Protein AF-A0A7J6NJ43-F1 (afdb_monomer_lite)

Structure (mmCIF, N/CA/C/O backbone):
data_AF-A0A7J6NJ43-F1
#
_entry.id   AF-A0A7J6NJ43-F1
#
loop_
_atom_site.group_PDB
_atom_site.id
_atom_site.type_symbol
_atom_site.label_atom_id
_atom_site.label_alt_id
_atom_site.label_comp_id
_atom_site.label_asym_id
_atom_site.label_entity_id
_atom_site.label_seq_id
_atom_site.pdbx_PDB_ins_code
_atom_site.Cartn_x
_atom_site.Cartn_y
_atom_site.Cartn_z
_atom_site.occupancy
_atom_site.B_iso_or_equiv
_atom_site.auth_seq_id
_atom_site.auth_comp_id
_atom_site.auth_asym_id
_atom_site.auth_atom_id
_atom_site.pdbx_PDB_model_num
ATOM 1 N N . PRO A 1 1 ? 15.776 -37.721 -9.842 1.00 34.72 1 PRO A N 1
ATOM 2 C CA . PRO A 1 1 ? 16.005 -37.360 -8.422 1.00 34.72 1 PRO A CA 1
ATOM 3 C C . PRO A 1 1 ? 15.577 -35.909 -8.178 1.00 34.72 1 PRO A C 1
ATOM 5 O O . PRO A 1 1 ? 16.247 -34.986 -8.629 1.00 34.72 1 PRO A O 1
ATOM 8 N N . ASN A 1 2 ? 14.409 -35.735 -7.555 1.00 32.16 2 ASN A N 1
ATOM 9 C CA . ASN A 1 2 ? 13.878 -34.438 -7.143 1.00 32.16 2 ASN A CA 1
ATOM 10 C C . ASN A 1 2 ? 14.790 -33.848 -6.065 1.00 32.16 2 ASN A C 1
ATOM 12 O O . ASN A 1 2 ? 14.810 -34.347 -4.941 1.00 32.16 2 ASN A O 1
ATOM 16 N N . ALA A 1 3 ? 15.540 -32.800 -6.400 1.00 35.69 3 ALA A N 1
ATOM 17 C CA . ALA A 1 3 ? 16.129 -31.948 -5.381 1.00 35.69 3 ALA A CA 1
ATOM 18 C C . ALA A 1 3 ? 14.993 -31.093 -4.818 1.00 35.69 3 ALA A C 1
ATOM 20 O O . ALA A 1 3 ? 14.416 -30.266 -5.524 1.00 35.69 3 ALA A O 1
ATOM 21 N N . ALA A 1 4 ? 14.625 -31.383 -3.572 1.00 32.50 4 ALA A N 1
ATOM 22 C CA . ALA A 1 4 ? 13.682 -30.603 -2.799 1.00 32.50 4 ALA A CA 1
ATOM 23 C C . ALA A 1 4 ? 14.049 -29.119 -2.906 1.00 32.50 4 ALA A C 1
ATOM 25 O O . ALA A 1 4 ? 15.174 -28.725 -2.593 1.00 32.50 4 ALA A O 1
ATOM 26 N N . SER A 1 5 ? 13.091 -28.315 -3.366 1.00 33.28 5 SER A N 1
ATOM 27 C CA . SER A 1 5 ? 13.138 -26.870 -3.197 1.00 33.28 5 SER A CA 1
ATOM 28 C C . SER A 1 5 ? 13.374 -26.627 -1.707 1.00 33.28 5 SER A C 1
ATOM 30 O O . SER A 1 5 ? 12.581 -27.139 -0.907 1.00 33.28 5 SER A O 1
ATOM 32 N N . PRO A 1 6 ? 14.457 -25.945 -1.295 1.00 36.75 6 PRO A N 1
ATOM 33 C CA . PRO A 1 6 ? 14.620 -25.638 0.109 1.00 36.75 6 PRO A CA 1
ATOM 34 C C . PRO A 1 6 ? 13.379 -24.845 0.503 1.00 36.75 6 PRO A C 1
ATOM 36 O O . PRO A 1 6 ? 13.023 -23.872 -0.167 1.00 36.75 6 PRO A O 1
ATOM 39 N N . ALA A 1 7 ? 12.687 -25.315 1.541 1.00 38.06 7 ALA A N 1
ATOM 40 C CA . ALA A 1 7 ? 11.758 -24.502 2.298 1.00 38.06 7 ALA A CA 1
ATOM 41 C C . ALA A 1 7 ? 12.586 -23.330 2.831 1.00 38.06 7 ALA A C 1
ATOM 43 O O . ALA A 1 7 ? 13.209 -23.410 3.887 1.00 38.06 7 ALA A O 1
ATOM 44 N N . GLY A 1 8 ? 12.724 -22.304 1.993 1.00 31.27 8 GLY A N 1
ATOM 45 C CA . GLY A 1 8 ? 13.427 -21.087 2.314 1.00 31.27 8 GLY A CA 1
ATOM 46 C C . GLY A 1 8 ? 12.653 -20.465 3.448 1.00 31.27 8 GLY A C 1
ATOM 47 O O . GLY A 1 8 ? 11.520 -20.031 3.253 1.00 31.27 8 GLY A O 1
ATOM 48 N N . VAL A 1 9 ? 13.256 -20.515 4.632 1.00 35.12 9 VAL A N 1
ATOM 49 C CA . VAL A 1 9 ? 12.972 -19.654 5.774 1.00 35.12 9 VAL A CA 1
ATOM 50 C C . VAL A 1 9 ? 12.406 -18.339 5.243 1.00 35.12 9 VAL A C 1
ATOM 52 O O . VAL A 1 9 ? 13.081 -17.669 4.460 1.00 35.12 9 VAL A O 1
ATOM 55 N N . LEU A 1 10 ? 11.154 -18.022 5.590 1.00 37.31 10 LEU A N 1
ATOM 56 C CA . LEU A 1 10 ? 10.554 -16.716 5.320 1.00 37.31 10 LEU A CA 1
ATOM 57 C C . LEU A 1 10 ? 11.486 -15.688 5.960 1.00 37.31 10 LEU A C 1
ATOM 59 O O . LEU A 1 10 ? 11.515 -15.551 7.179 1.00 37.31 10 LEU A O 1
ATOM 63 N N . GLY A 1 11 ? 12.360 -15.113 5.137 1.00 32.16 11 GLY A N 1
ATOM 64 C CA . GLY A 1 11 ? 13.585 -14.484 5.596 1.00 32.16 11 GLY A CA 1
ATOM 65 C C . GLY A 1 11 ? 13.299 -13.341 6.554 1.00 32.16 11 GLY A C 1
ATOM 66 O O . GLY A 1 11 ? 12.626 -12.369 6.203 1.00 32.16 11 GLY A O 1
ATOM 67 N N . GLU A 1 12 ? 13.893 -13.434 7.737 1.00 38.12 12 GLU A N 1
ATOM 68 C CA . GLU A 1 12 ? 14.376 -12.278 8.478 1.00 38.12 12 GLU A CA 1
ATOM 69 C C . GLU A 1 12 ? 15.238 -11.441 7.507 1.00 38.12 12 GLU A C 1
ATOM 71 O O . GLU A 1 12 ? 16.411 -11.739 7.301 1.00 38.12 12 GLU A O 1
ATOM 76 N N . GLY A 1 13 ? 14.655 -10.462 6.798 1.00 37.56 13 GLY A N 1
ATOM 77 C CA . GLY A 1 13 ? 15.450 -9.541 5.970 1.00 37.56 13 GLY A CA 1
ATOM 78 C C . GLY A 1 13 ? 14.890 -9.005 4.647 1.00 37.56 13 GLY A C 1
ATOM 79 O O . GLY A 1 13 ? 15.680 -8.455 3.884 1.00 37.56 13 GLY A O 1
ATOM 80 N N . LEU A 1 14 ? 13.588 -9.089 4.345 1.00 39.25 14 LEU A N 1
ATOM 81 C CA . LEU A 1 14 ? 12.992 -8.360 3.199 1.00 39.25 14 LEU A CA 1
ATOM 82 C C . LEU A 1 14 ? 12.081 -7.194 3.625 1.00 39.25 14 LEU A C 1
ATOM 84 O O . LEU A 1 14 ? 11.106 -6.863 2.958 1.00 39.25 14 LEU A O 1
ATOM 88 N N . TRP A 1 15 ? 12.432 -6.552 4.736 1.00 40.94 15 TRP A N 1
ATOM 89 C CA . TRP A 1 15 ? 11.628 -5.541 5.415 1.00 40.94 15 TRP A CA 1
ATOM 90 C C . TRP A 1 15 ? 12.469 -4.266 5.541 1.00 40.94 15 TRP A C 1
ATOM 92 O O . TRP A 1 15 ? 13.437 -4.226 6.296 1.00 40.94 15 TRP A O 1
ATOM 102 N N . ARG A 1 16 ? 12.178 -3.249 4.725 1.00 48.97 16 ARG A N 1
ATOM 103 C CA . ARG A 1 16 ? 12.830 -1.929 4.767 1.00 48.97 16 ARG A CA 1
ATOM 104 C C . ARG A 1 16 ? 11.770 -0.850 4.684 1.00 48.97 16 ARG A C 1
ATOM 106 O O . ARG A 1 16 ? 10.752 -1.086 4.044 1.00 48.97 16 ARG A O 1
ATOM 113 N N . SER A 1 17 ? 12.043 0.296 5.316 1.00 46.19 17 SER A N 1
ATOM 114 C CA . SER A 1 17 ? 11.185 1.487 5.373 1.00 46.19 17 SER A CA 1
ATOM 115 C C . SER A 1 17 ? 10.317 1.638 4.126 1.00 46.19 17 SER A C 1
ATOM 117 O O . SER A 1 17 ? 10.835 1.655 3.013 1.00 46.19 17 SER A O 1
ATOM 119 N N . ALA A 1 18 ? 9.011 1.832 4.312 1.00 55.06 18 ALA A N 1
ATOM 120 C CA . ALA A 1 18 ? 8.071 2.059 3.217 1.00 55.06 18 ALA A CA 1
ATOM 121 C C . ALA A 1 18 ? 8.325 3.374 2.434 1.00 55.06 18 ALA A C 1
ATOM 123 O O . ALA A 1 18 ? 7.565 3.725 1.526 1.00 55.06 18 ALA A O 1
ATOM 124 N N . GLU A 1 19 ? 9.383 4.113 2.788 1.00 63.12 19 GLU A N 1
ATOM 125 C CA . GLU A 1 19 ? 9.916 5.256 2.048 1.00 63.12 19 GLU A CA 1
ATOM 126 C C . GLU A 1 19 ? 11.013 4.878 1.035 1.00 63.12 19 GLU A C 1
ATOM 128 O O . GLU A 1 19 ? 11.211 5.606 0.059 1.00 63.12 19 GLU A O 1
ATOM 133 N N . GLU A 1 20 ? 11.686 3.737 1.214 1.00 72.12 20 GLU A N 1
ATOM 134 C CA . GLU A 1 20 ? 12.717 3.214 0.313 1.00 72.12 20 GLU A CA 1
ATOM 135 C C . GLU A 1 20 ? 12.193 2.029 -0.516 1.00 72.12 20 GLU A C 1
ATOM 137 O O . GLU A 1 20 ? 11.329 1.275 -0.064 1.00 72.12 20 GLU A O 1
ATOM 142 N N . PRO A 1 21 ? 12.694 1.829 -1.748 1.00 76.69 21 PRO A N 1
ATOM 143 C CA . PRO A 1 21 ? 12.319 0.662 -2.533 1.00 76.69 21 PRO A CA 1
ATOM 144 C C . PRO A 1 21 ? 12.857 -0.621 -1.888 1.00 76.69 21 PRO A C 1
ATOM 146 O O . PRO A 1 21 ? 14.043 -0.721 -1.569 1.00 76.69 21 PRO A O 1
ATOM 149 N N . VAL A 1 22 ? 11.997 -1.631 -1.760 1.00 79.12 22 VAL A N 1
ATOM 150 C CA . VAL A 1 22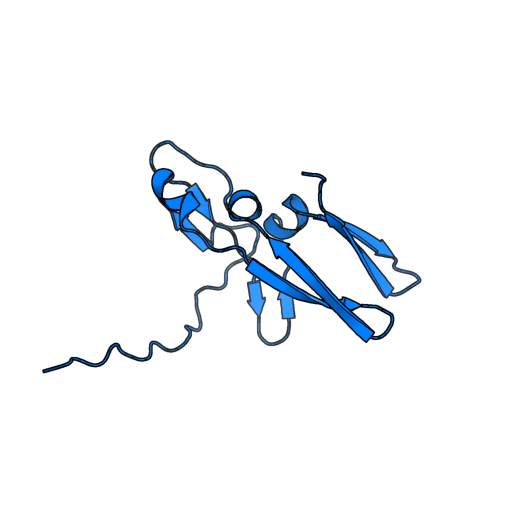 ? 12.367 -2.947 -1.211 1.00 79.12 22 VAL A CA 1
ATOM 151 C C . VAL A 1 22 ? 13.020 -3.819 -2.284 1.00 79.12 22 VAL A C 1
ATOM 153 O O . VAL A 1 22 ? 13.964 -4.555 -2.002 1.00 79.12 22 VAL A O 1
ATOM 156 N N . TRP A 1 23 ? 12.578 -3.696 -3.539 1.00 83.62 23 TRP A N 1
ATOM 157 C CA . TRP A 1 23 ? 13.248 -4.294 -4.693 1.00 83.62 23 TRP A CA 1
ATOM 158 C C . TRP A 1 23 ? 12.994 -3.495 -5.974 1.00 83.62 23 TRP A C 1
ATOM 160 O O . TRP A 1 23 ? 12.198 -2.552 -6.010 1.00 83.62 23 TRP A O 1
ATOM 170 N N . LYS A 1 24 ? 13.645 -3.919 -7.061 1.00 88.44 24 LYS A N 1
ATOM 171 C CA . LYS A 1 24 ? 13.433 -3.383 -8.407 1.00 88.44 24 LYS A CA 1
ATOM 172 C C . LYS A 1 24 ? 12.887 -4.453 -9.345 1.00 88.44 24 LYS A C 1
ATOM 174 O O . LYS A 1 24 ? 13.259 -5.620 -9.244 1.00 88.44 24 LYS A O 1
ATOM 179 N N . ILE A 1 25 ? 12.033 -4.050 -10.281 1.00 91.62 25 ILE A N 1
ATOM 180 C CA . ILE A 1 25 ? 11.425 -4.934 -11.284 1.00 91.62 25 ILE A CA 1
ATOM 181 C C . ILE A 1 25 ? 11.528 -4.326 -12.683 1.00 91.62 25 ILE A C 1
ATOM 183 O O . ILE A 1 25 ? 11.526 -3.111 -12.838 1.00 91.62 25 ILE A O 1
ATOM 187 N N . ARG A 1 26 ? 11.603 -5.149 -13.734 1.00 93.12 26 ARG A N 1
ATOM 188 C CA . ARG A 1 26 ? 11.552 -4.646 -15.117 1.00 93.12 26 ARG A CA 1
ATOM 189 C C . ARG A 1 26 ? 10.145 -4.127 -15.453 1.00 93.12 26 ARG A C 1
ATOM 191 O O . ARG A 1 26 ? 9.182 -4.806 -15.093 1.00 93.12 26 ARG A O 1
ATOM 198 N N . PRO A 1 27 ? 9.996 -3.035 -16.229 1.00 91.50 27 PRO A N 1
ATOM 199 C CA . PRO A 1 27 ? 8.681 -2.478 -16.564 1.00 91.50 27 PRO A CA 1
ATOM 200 C C . PRO A 1 27 ? 7.707 -3.500 -17.174 1.00 91.50 27 PRO A C 1
ATOM 202 O O . PRO A 1 27 ? 6.558 -3.600 -16.756 1.00 91.50 27 PRO A O 1
ATOM 205 N N . GLY A 1 28 ? 8.181 -4.353 -18.092 1.00 89.44 28 GLY A N 1
ATOM 206 C CA . GLY A 1 28 ? 7.350 -5.388 -18.726 1.00 89.44 28 GLY A CA 1
ATOM 207 C C . GLY A 1 28 ? 6.869 -6.505 -17.789 1.00 89.44 28 GLY A C 1
ATOM 208 O O . GLY A 1 28 ? 6.014 -7.300 -18.184 1.00 89.44 28 GLY A O 1
ATOM 209 N N . HIS A 1 29 ? 7.411 -6.585 -16.570 1.00 91.19 29 HIS A N 1
ATOM 210 C CA . HIS A 1 29 ? 7.050 -7.595 -15.577 1.00 91.19 29 HIS A CA 1
ATOM 211 C C . HIS A 1 29 ? 6.084 -7.081 -14.500 1.00 91.19 29 HIS A C 1
ATOM 213 O O . HIS A 1 29 ? 5.577 -7.892 -13.732 1.00 91.19 29 HIS A O 1
ATOM 219 N N . VAL A 1 30 ? 5.776 -5.777 -14.460 1.00 87.06 30 VAL A N 1
ATOM 220 C CA . VAL A 1 30 ? 4.843 -5.192 -13.475 1.00 87.06 30 VAL A CA 1
ATOM 221 C C . VAL A 1 30 ? 3.471 -5.871 -13.520 1.00 87.06 30 VAL A C 1
ATOM 223 O O . VAL A 1 30 ? 2.894 -6.158 -12.481 1.00 87.06 30 VAL A O 1
ATOM 226 N N . LYS A 1 31 ? 2.993 -6.248 -14.712 1.00 86.94 31 LYS A N 1
ATOM 227 C CA . LYS A 1 31 ? 1.717 -6.961 -14.909 1.00 86.94 31 LYS A CA 1
ATOM 228 C C . LYS A 1 31 ? 1.621 -8.344 -14.247 1.00 86.94 31 LYS A C 1
ATOM 230 O O . LYS A 1 31 ? 0.543 -8.924 -14.226 1.00 86.94 31 LYS A O 1
ATOM 235 N N . PHE A 1 32 ? 2.742 -8.910 -13.799 1.00 88.88 32 PHE A N 1
ATOM 236 C CA . PHE A 1 32 ? 2.779 -10.203 -13.109 1.00 88.88 32 PHE A CA 1
ATOM 237 C C . PHE A 1 32 ? 2.813 -10.057 -11.587 1.00 88.88 32 PHE A C 1
ATOM 239 O O . PHE A 1 32 ? 2.830 -11.061 -10.877 1.00 88.88 32 PHE A O 1
ATOM 246 N N . LEU A 1 33 ? 2.867 -8.825 -11.084 1.00 89.19 33 LEU A N 1
ATOM 247 C CA . LEU A 1 33 ? 2.819 -8.567 -9.659 1.00 89.19 33 LEU A CA 1
ATOM 248 C C . LEU A 1 33 ? 1.402 -8.817 -9.116 1.00 89.19 33 LEU A C 1
ATOM 250 O O . LEU A 1 33 ? 0.418 -8.546 -9.808 1.00 89.19 33 LEU A O 1
ATOM 254 N N . PRO A 1 34 ? 1.280 -9.349 -7.891 1.00 90.81 34 PRO A N 1
ATOM 255 C CA . PRO A 1 34 ? -0.013 -9.691 -7.317 1.00 90.81 34 PRO A CA 1
ATOM 256 C C . PRO A 1 34 ? -0.755 -8.459 -6.789 1.00 90.81 34 PRO A C 1
ATOM 258 O O . PRO A 1 34 ? -0.154 -7.463 -6.396 1.00 90.81 34 PRO A O 1
ATOM 261 N N . THR A 1 35 ? -2.074 -8.554 -6.666 1.00 89.75 35 THR A N 1
ATOM 262 C CA . THR A 1 35 ? -2.811 -7.675 -5.750 1.00 89.75 35 THR A CA 1
ATOM 263 C C . THR A 1 35 ? -2.496 -8.087 -4.312 1.00 89.75 35 THR A C 1
ATOM 265 O O . THR A 1 35 ? -2.596 -9.266 -3.974 1.00 89.75 35 THR A O 1
ATOM 268 N N . ILE A 1 36 ? -2.132 -7.129 -3.460 1.00 87.00 36 ILE A N 1
ATOM 269 C CA . ILE A 1 36 ? -1.932 -7.357 -2.023 1.00 87.00 36 ILE A CA 1
ATOM 270 C C . ILE A 1 36 ? -3.252 -7.065 -1.307 1.00 87.00 36 ILE A C 1
ATOM 272 O O . ILE A 1 36 ? -3.899 -6.064 -1.606 1.00 87.00 36 ILE A O 1
ATOM 276 N N . ILE A 1 37 ? -3.662 -7.923 -0.373 1.00 88.44 37 ILE A N 1
ATOM 277 C CA . ILE A 1 37 ? -4.891 -7.747 0.411 1.00 88.44 37 ILE A CA 1
ATOM 278 C C . ILE A 1 37 ? -4.517 -7.668 1.890 1.00 88.44 37 ILE A C 1
ATOM 280 O O . ILE A 1 37 ? -3.825 -8.554 2.389 1.00 88.44 37 ILE A O 1
ATOM 284 N N . TYR A 1 38 ? -4.981 -6.624 2.577 1.00 86.62 38 TYR A N 1
ATOM 285 C CA . TYR A 1 38 ? -4.902 -6.508 4.032 1.00 86.62 38 TYR A CA 1
ATOM 286 C C . TYR A 1 38 ? -6.306 -6.616 4.619 1.00 86.62 38 TYR A C 1
ATOM 288 O O . TYR A 1 38 ? -7.202 -5.880 4.211 1.00 86.62 38 TYR A O 1
ATOM 296 N N . SER A 1 39 ? -6.480 -7.500 5.595 1.00 89.12 39 SER A N 1
ATOM 297 C CA . SER A 1 39 ? -7.721 -7.624 6.359 1.00 89.12 39 SER A CA 1
ATOM 298 C C . SER A 1 39 ? -7.589 -6.814 7.645 1.00 89.12 39 SER A C 1
ATOM 300 O O . SER A 1 39 ? -6.750 -7.113 8.495 1.00 89.12 39 SER A O 1
ATOM 302 N N . LEU A 1 40 ? -8.387 -5.759 7.765 1.00 87.31 40 LEU A N 1
ATOM 303 C CA . LEU A 1 40 ? -8.388 -4.833 8.892 1.00 87.31 40 LEU A CA 1
ATOM 304 C C . LEU A 1 40 ? -9.612 -5.088 9.770 1.00 87.31 40 LEU A C 1
ATOM 306 O O . LEU A 1 40 ? -10.674 -5.446 9.269 1.00 87.31 40 LEU A O 1
ATOM 310 N N . VAL A 1 41 ? -9.473 -4.890 11.078 1.00 89.06 41 VAL A N 1
ATOM 311 C CA . VAL A 1 41 ? -10.599 -4.983 12.014 1.00 89.06 41 VAL A CA 1
ATOM 312 C C . VAL A 1 41 ? -11.262 -3.612 12.110 1.00 89.06 41 VAL A C 1
ATOM 314 O O . VAL A 1 41 ? -10.616 -2.629 12.473 1.00 89.06 41 VAL A O 1
ATOM 317 N N . GLY A 1 42 ? -12.539 -3.547 11.753 1.00 89.50 42 GLY A N 1
ATOM 318 C CA . GLY A 1 42 ? -13.377 -2.364 11.866 1.00 89.50 42 GLY A CA 1
ATOM 319 C C . GLY A 1 42 ? -13.804 -2.082 13.306 1.00 89.50 42 GLY A C 1
ATOM 320 O O . GLY A 1 42 ? -13.639 -2.899 14.213 1.00 89.50 42 GLY A O 1
ATOM 321 N N . VAL A 1 43 ? -14.362 -0.892 13.526 1.00 88.00 43 VAL A N 1
ATOM 322 C CA . VAL A 1 43 ? -14.710 -0.400 14.871 1.00 88.00 43 VAL A CA 1
ATOM 323 C C . VAL A 1 43 ? -15.809 -1.248 15.526 1.00 88.00 43 VAL A C 1
ATOM 325 O O . VAL A 1 43 ? -15.834 -1.364 16.749 1.00 88.00 43 VAL A O 1
ATOM 328 N N . ALA A 1 44 ? -16.690 -1.877 14.740 1.00 89.31 44 ALA A N 1
ATOM 329 C CA . ALA A 1 44 ? -17.719 -2.785 15.247 1.00 89.31 44 ALA A CA 1
ATOM 330 C C . ALA A 1 44 ? -17.271 -4.265 15.251 1.00 89.31 44 ALA A C 1
ATOM 332 O O . ALA A 1 44 ? -18.088 -5.155 15.496 1.00 89.31 44 ALA A O 1
ATOM 333 N N . GLY A 1 45 ? -15.976 -4.536 15.039 1.00 90.88 45 GLY A N 1
ATOM 334 C CA . GLY A 1 45 ? -15.387 -5.878 15.041 1.00 90.88 45 GLY A CA 1
ATOM 335 C C . GLY A 1 45 ? -15.547 -6.647 13.726 1.00 90.88 45 GLY A C 1
ATOM 336 O O . GLY A 1 45 ? -15.159 -7.811 13.645 1.00 90.88 45 GLY A O 1
ATOM 337 N N . GLU A 1 46 ? -16.108 -6.020 12.695 1.00 92.56 46 GLU A N 1
ATOM 338 C CA . GLU A 1 46 ? -16.163 -6.556 11.342 1.00 92.56 46 GLU A CA 1
ATOM 339 C C . GLU A 1 46 ? -14.771 -6.615 10.702 1.00 92.56 46 GLU A C 1
ATOM 341 O O . GLU A 1 46 ? -13.884 -5.838 11.041 1.00 92.56 46 GLU A O 1
ATOM 346 N N . ILE A 1 47 ? -14.573 -7.523 9.746 1.00 92.38 47 ILE A N 1
ATOM 347 C CA . ILE A 1 47 ? -13.353 -7.543 8.935 1.00 92.38 47 ILE A CA 1
ATOM 348 C C . ILE A 1 47 ? -13.600 -6.759 7.650 1.00 92.38 47 ILE A C 1
ATOM 350 O O . ILE A 1 47 ? -14.564 -7.018 6.930 1.00 92.38 47 ILE A O 1
ATOM 354 N N . VAL A 1 48 ? -12.705 -5.819 7.364 1.00 89.25 48 VAL A N 1
ATOM 355 C CA . VAL A 1 48 ? -12.696 -5.004 6.152 1.00 89.25 48 VAL A CA 1
ATOM 356 C C . VAL A 1 48 ? -11.448 -5.339 5.349 1.00 89.25 48 VAL A C 1
ATOM 358 O O . VAL A 1 48 ? -10.328 -5.116 5.806 1.00 89.25 48 VAL A O 1
ATOM 361 N N . ASP A 1 49 ? -11.637 -5.847 4.135 1.00 91.19 49 ASP A N 1
ATOM 362 C CA . ASP A 1 49 ? -10.532 -6.125 3.222 1.00 91.19 49 ASP A CA 1
ATOM 363 C C . ASP A 1 49 ? -10.203 -4.895 2.377 1.00 91.19 49 ASP A C 1
ATOM 365 O O . ASP A 1 49 ? -11.038 -4.395 1.618 1.00 91.19 49 ASP A O 1
ATOM 369 N N . VAL A 1 50 ? -8.950 -4.453 2.450 1.00 88.62 50 VAL A N 1
ATOM 370 C CA . VAL A 1 50 ? -8.390 -3.429 1.566 1.00 88.62 50 VAL A CA 1
ATOM 371 C C . VAL A 1 50 ? -7.400 -4.048 0.595 1.00 88.62 50 VAL A C 1
ATOM 373 O O . VAL A 1 50 ? -6.603 -4.917 0.945 1.00 88.62 50 VAL A O 1
ATOM 376 N N . LYS A 1 51 ? -7.460 -3.598 -0.655 1.00 90.50 51 LYS A N 1
ATOM 377 C CA . LYS A 1 51 ? -6.684 -4.130 -1.777 1.00 90.50 51 LYS A CA 1
ATOM 378 C C . LYS A 1 51 ? -5.683 -3.099 -2.273 1.00 90.50 51 LYS A C 1
ATOM 380 O O . LYS A 1 51 ? -6.017 -1.929 -2.394 1.00 90.50 51 LYS A O 1
ATOM 385 N N . MET A 1 52 ? -4.482 -3.536 -2.598 1.00 88.44 52 MET A N 1
ATOM 386 C CA . MET A 1 52 ? -3.478 -2.715 -3.260 1.00 88.44 52 MET A CA 1
ATOM 387 C C . MET A 1 52 ? -3.092 -3.380 -4.570 1.00 88.44 52 MET A C 1
ATOM 389 O O . MET A 1 52 ? -2.610 -4.518 -4.587 1.00 88.44 52 MET A O 1
ATOM 393 N N . LEU A 1 53 ? -3.350 -2.683 -5.664 1.00 90.44 53 LEU A N 1
ATOM 394 C CA . LEU A 1 53 ? -3.004 -3.106 -7.008 1.00 90.44 53 LEU A CA 1
ATOM 395 C C . LEU A 1 53 ? -1.511 -2.841 -7.266 1.00 90.44 53 LEU A C 1
ATOM 397 O O . LEU A 1 53 ? -0.919 -1.994 -6.594 1.00 90.44 53 LEU A O 1
ATOM 401 N N . PRO A 1 54 ? -0.867 -3.554 -8.209 1.00 90.19 54 PRO A N 1
ATOM 402 C CA . PRO A 1 54 ? 0.533 -3.320 -8.564 1.00 90.19 54 PRO A CA 1
ATOM 403 C C . PRO A 1 54 ? 0.899 -1.847 -8.763 1.00 90.19 54 PRO A C 1
ATOM 405 O O . PRO A 1 54 ? 1.933 -1.402 -8.282 1.00 90.19 54 PRO A O 1
ATOM 408 N N . GLU A 1 55 ? 0.043 -1.072 -9.416 1.00 88.00 55 GLU A N 1
ATOM 409 C CA . GLU A 1 55 ? 0.205 0.364 -9.652 1.00 88.00 55 GLU A CA 1
ATOM 410 C C . GLU A 1 55 ? 0.283 1.216 -8.374 1.00 88.00 55 GLU A C 1
ATOM 412 O O . GLU A 1 55 ? 0.916 2.272 -8.386 1.00 88.00 55 GLU A O 1
ATOM 417 N N . ASP A 1 56 ? -0.283 0.752 -7.260 1.00 88.44 56 ASP A N 1
ATOM 418 C CA . ASP A 1 56 ? -0.268 1.485 -5.990 1.00 88.44 56 ASP A CA 1
ATOM 419 C C . ASP A 1 56 ? 1.099 1.412 -5.307 1.00 88.44 56 ASP A C 1
ATOM 421 O O . ASP A 1 56 ? 1.534 2.340 -4.616 1.00 88.44 56 ASP A O 1
ATOM 425 N N . TYR A 1 57 ? 1.789 0.288 -5.494 1.00 88.19 57 TYR A N 1
ATOM 426 C CA . TYR A 1 57 ? 3.009 -0.047 -4.768 1.00 88.19 57 TYR A CA 1
ATOM 427 C C . TYR A 1 57 ? 4.239 -0.182 -5.677 1.00 88.19 57 TYR A C 1
ATOM 429 O O . TYR A 1 57 ? 5.374 -0.258 -5.203 1.00 88.19 57 TYR A O 1
ATOM 437 N N . VAL A 1 58 ? 4.047 -0.087 -6.991 1.00 89.12 58 VAL A N 1
ATOM 438 C CA . VA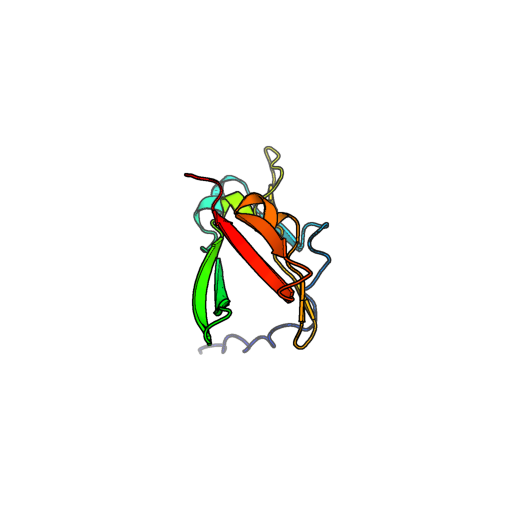L A 1 58 ? 5.093 0.225 -7.962 1.00 89.12 58 VAL A CA 1
ATOM 439 C C . VAL A 1 58 ? 5.181 1.741 -8.121 1.00 89.12 58 VAL A C 1
ATOM 441 O O . VAL A 1 58 ? 4.234 2.422 -8.499 1.00 89.12 58 VAL A O 1
ATOM 444 N N . GLY A 1 59 ? 6.345 2.294 -7.795 1.00 84.81 59 GLY A N 1
ATOM 445 C CA . GLY A 1 59 ? 6.614 3.720 -7.896 1.00 84.81 59 GLY A CA 1
ATOM 446 C C . GLY A 1 59 ? 7.233 4.122 -9.229 1.00 84.81 59 GLY A C 1
ATOM 447 O O . GLY A 1 59 ? 6.814 3.690 -10.297 1.00 84.81 59 GLY A O 1
ATOM 448 N N . SER A 1 60 ? 8.224 5.013 -9.165 1.00 84.12 60 SER A N 1
ATOM 449 C CA . SER A 1 60 ? 8.881 5.541 -10.359 1.00 84.12 60 SER A CA 1
ATOM 450 C C . SER A 1 60 ? 9.498 4.428 -11.210 1.00 84.12 60 SER A C 1
ATOM 452 O O . SER A 1 60 ? 10.164 3.521 -10.702 1.00 8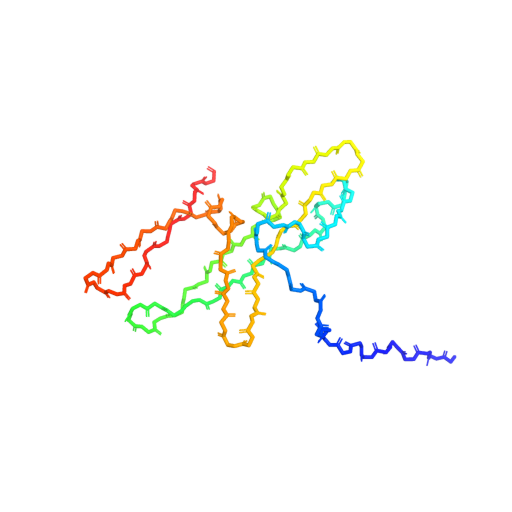4.12 60 SER A O 1
ATOM 454 N N . CYS A 1 61 ? 9.292 4.543 -12.520 1.00 87.19 61 CYS A N 1
ATOM 455 C CA . CYS A 1 61 ? 9.858 3.662 -13.530 1.00 87.19 61 CYS A CA 1
ATOM 456 C C . CYS A 1 61 ? 10.806 4.439 -14.442 1.00 87.19 61 CYS A C 1
ATOM 458 O O . CYS A 1 61 ? 10.502 5.539 -14.901 1.00 87.19 61 CYS A O 1
ATOM 460 N N . THR A 1 62 ? 11.945 3.827 -14.735 1.00 90.88 62 THR A N 1
ATOM 461 C CA . THR A 1 62 ? 12.804 4.155 -15.872 1.00 90.88 62 THR A CA 1
ATOM 462 C C . THR A 1 62 ? 12.527 3.171 -17.009 1.00 90.88 62 THR A C 1
ATOM 464 O O . THR A 1 62 ? 11.756 2.221 -16.862 1.00 90.88 62 THR A O 1
ATOM 467 N N . VAL A 1 63 ? 13.206 3.346 -18.143 1.00 90.12 63 VAL A N 1
ATOM 468 C CA . VAL A 1 63 ? 13.159 2.376 -19.250 1.00 90.12 63 VAL A CA 1
ATOM 469 C C . VAL A 1 63 ? 13.701 0.990 -18.868 1.00 90.12 63 VAL A C 1
ATOM 471 O O . VAL A 1 63 ? 13.334 0.001 -19.498 1.00 90.12 63 VAL A O 1
ATOM 474 N N . ALA A 1 64 ? 14.560 0.900 -17.847 1.00 91.12 64 ALA A N 1
ATOM 475 C CA . ALA A 1 64 ? 15.210 -0.345 -17.438 1.00 91.12 64 ALA A CA 1
ATOM 476 C C . ALA A 1 64 ? 14.529 -1.012 -16.232 1.00 91.12 64 ALA A C 1
ATOM 478 O O . ALA A 1 64 ? 14.455 -2.241 -16.161 1.00 91.12 64 ALA A O 1
ATOM 479 N N . GLU A 1 65 ? 14.029 -0.215 -15.289 1.00 93.81 65 GLU A N 1
ATOM 480 C CA . GLU A 1 65 ? 13.586 -0.695 -13.979 1.00 93.81 65 GLU A CA 1
ATOM 481 C C . GLU A 1 65 ? 12.541 0.214 -13.326 1.00 93.81 65 GLU A C 1
ATOM 483 O O . GLU A 1 65 ? 12.566 1.432 -13.492 1.00 93.81 65 GLU A O 1
ATOM 488 N N . CYS A 1 66 ? 11.663 -0.398 -12.539 1.00 91.44 66 CYS A N 1
ATOM 489 C CA . CYS A 1 66 ? 10.679 0.222 -11.668 1.00 91.44 66 CYS A CA 1
ATOM 490 C C . CYS A 1 66 ? 10.999 -0.091 -10.208 1.00 91.44 66 CYS A C 1
ATOM 492 O O . CYS A 1 66 ? 11.382 -1.216 -9.872 1.00 91.44 66 CYS A O 1
ATOM 494 N N . ASN A 1 67 ? 10.795 0.898 -9.344 1.00 90.31 67 ASN A N 1
ATOM 495 C CA . ASN A 1 67 ? 10.922 0.746 -7.900 1.00 90.31 67 ASN A CA 1
ATOM 496 C C . ASN A 1 67 ? 9.650 0.131 -7.319 1.00 90.31 67 ASN A C 1
ATOM 498 O O . ASN A 1 67 ? 8.555 0.597 -7.624 1.00 90.31 67 ASN A O 1
ATOM 502 N N . VAL A 1 68 ? 9.791 -0.877 -6.463 1.00 86.44 68 VAL A N 1
ATOM 503 C CA . VAL A 1 68 ? 8.658 -1.482 -5.762 1.00 86.44 68 VAL A CA 1
ATOM 504 C C . VAL A 1 68 ? 8.799 -1.232 -4.274 1.00 86.44 68 VAL A C 1
ATOM 506 O O . VAL A 1 68 ? 9.856 -1.442 -3.678 1.00 86.44 68 VAL A O 1
ATOM 509 N N . TYR A 1 69 ? 7.702 -0.789 -3.695 1.00 85.25 69 TYR A N 1
ATOM 510 C CA . TYR A 1 69 ? 7.548 -0.449 -2.298 1.00 85.25 69 TYR A CA 1
ATOM 511 C C . TYR A 1 69 ? 6.510 -1.405 -1.719 1.00 85.25 69 TYR A C 1
ATOM 513 O O . TYR A 1 69 ? 5.549 -1.739 -2.397 1.00 85.25 69 TYR A O 1
ATOM 521 N N . ILE A 1 70 ? 6.676 -1.854 -0.484 1.00 77.62 70 ILE A N 1
ATOM 522 C CA . ILE A 1 70 ? 5.671 -2.666 0.211 1.00 77.62 70 ILE A CA 1
ATOM 523 C C . ILE A 1 70 ? 5.562 -2.174 1.652 1.00 77.62 70 ILE A C 1
ATOM 525 O O . ILE A 1 70 ? 6.508 -1.587 2.178 1.00 77.62 70 ILE A O 1
ATOM 529 N N . ASN A 1 71 ? 4.399 -2.371 2.277 1.00 72.81 71 ASN A N 1
ATOM 530 C CA . ASN A 1 71 ? 4.254 -2.088 3.703 1.00 72.81 71 ASN A CA 1
ATOM 531 C C . ASN A 1 71 ? 5.124 -3.062 4.503 1.00 72.81 71 ASN A C 1
ATOM 533 O O . ASN A 1 71 ? 5.337 -4.205 4.095 1.00 72.81 71 ASN A O 1
ATOM 537 N N . VAL A 1 72 ? 5.636 -2.589 5.634 1.00 69.19 72 VAL A N 1
ATOM 538 C CA . VAL A 1 72 ? 6.654 -3.302 6.410 1.00 69.19 72 VAL A CA 1
ATOM 539 C C . VAL A 1 72 ? 6.009 -3.909 7.639 1.00 69.19 72 VAL A C 1
ATOM 541 O O . VAL A 1 72 ? 5.326 -3.195 8.364 1.00 69.19 72 VAL A O 1
ATOM 544 N N . GLN A 1 73 ? 6.233 -5.195 7.897 1.00 68.31 73 GLN A N 1
ATOM 545 C CA . GLN A 1 73 ? 5.852 -5.825 9.152 1.00 68.31 73 GLN A CA 1
ATOM 546 C C . GLN A 1 73 ? 7.085 -5.996 10.044 1.00 68.31 73 GLN A C 1
ATOM 548 O O . GLN A 1 73 ? 8.053 -6.649 9.662 1.00 68.31 73 GLN A O 1
ATOM 553 N N . GLU A 1 74 ? 7.027 -5.440 11.251 1.00 70.25 74 GLU A N 1
ATOM 554 C CA . GLU A 1 74 ? 8.034 -5.599 12.298 1.00 70.25 74 GLU A CA 1
ATOM 555 C C . GLU A 1 74 ? 7.364 -6.234 13.524 1.00 70.25 74 GLU A C 1
ATOM 557 O O . GLU A 1 74 ? 6.665 -5.588 14.308 1.00 70.25 74 GLU A O 1
ATOM 562 N N . GLY A 1 75 ? 7.522 -7.554 13.657 1.00 77.19 75 GLY A N 1
ATOM 563 C CA . GLY A 1 75 ? 6.821 -8.336 14.675 1.00 77.19 75 GLY A CA 1
ATOM 564 C C . GLY A 1 75 ? 5.301 -8.302 14.477 1.00 77.19 75 GLY A C 1
ATOM 565 O O . GLY A 1 75 ? 4.786 -8.770 13.461 1.00 77.19 75 GLY A O 1
ATOM 566 N N . ALA A 1 76 ? 4.576 -7.767 15.463 1.00 73.81 76 ALA A N 1
ATOM 567 C CA . ALA A 1 76 ? 3.116 -7.635 15.411 1.00 73.81 76 ALA A CA 1
ATOM 568 C C . ALA A 1 76 ? 2.641 -6.317 14.771 1.00 73.81 76 ALA A C 1
ATOM 570 O O . ALA A 1 76 ? 1.441 -6.125 14.590 1.00 73.81 76 ALA A O 1
ATOM 571 N N . LEU A 1 77 ? 3.561 -5.400 14.458 1.00 70.25 77 LEU A N 1
ATOM 572 C CA . LEU A 1 77 ? 3.237 -4.089 13.910 1.00 70.25 77 LEU A CA 1
ATOM 573 C C . LEU A 1 77 ? 3.404 -4.094 12.395 1.00 70.25 77 LEU A C 1
ATOM 575 O O . LEU A 1 77 ? 4.397 -4.598 11.876 1.00 70.25 77 LEU A O 1
ATOM 579 N N . VAL A 1 78 ? 2.443 -3.499 11.692 1.00 75.75 78 VAL A N 1
ATOM 580 C CA . VAL A 1 78 ? 2.538 -3.222 10.257 1.00 75.75 78 VAL A CA 1
ATOM 581 C C . VAL A 1 78 ? 2.605 -1.715 10.064 1.00 75.75 78 VAL A C 1
ATOM 583 O O . VAL A 1 78 ? 1.701 -0.984 10.467 1.00 75.75 78 VAL A O 1
ATOM 586 N N . THR A 1 79 ? 3.669 -1.254 9.421 1.00 77.50 79 THR A N 1
ATOM 587 C CA . THR A 1 79 ? 3.843 0.134 9.009 1.00 77.50 79 THR A CA 1
ATOM 588 C C . THR A 1 79 ? 3.286 0.307 7.604 1.00 77.50 79 THR A C 1
ATOM 590 O O . THR A 1 79 ? 3.879 -0.144 6.619 1.00 77.50 79 THR A O 1
ATOM 593 N N . PHE A 1 80 ? 2.145 0.990 7.515 1.00 77.94 80 PHE A N 1
ATOM 594 C CA . PHE A 1 80 ? 1.564 1.437 6.254 1.00 77.94 80 PHE A CA 1
ATOM 595 C C . PHE A 1 80 ? 2.281 2.700 5.781 1.00 77.94 80 PHE A C 1
ATOM 597 O O . PHE A 1 80 ? 2.241 3.729 6.453 1.00 77.94 80 PHE A O 1
ATOM 604 N N . GLY A 1 81 ? 2.962 2.624 4.639 1.00 75.88 81 GLY A N 1
ATOM 605 C CA . GLY A 1 81 ? 3.688 3.769 4.089 1.00 75.88 81 GLY A CA 1
ATOM 606 C C . GLY A 1 81 ? 3.059 4.356 2.840 1.00 75.88 81 GLY A C 1
ATOM 607 O O . GLY A 1 81 ? 1.886 4.142 2.539 1.00 75.88 81 GLY A O 1
ATOM 608 N N . ARG A 1 82 ? 3.872 5.089 2.070 1.00 75.94 82 ARG A N 1
ATOM 609 C CA . ARG A 1 82 ? 3.432 5.795 0.855 1.00 75.94 82 ARG A CA 1
ATOM 610 C C . ARG A 1 82 ? 2.602 4.943 -0.114 1.00 75.94 82 ARG A C 1
ATOM 612 O O . ARG A 1 82 ? 1.651 5.499 -0.648 1.00 75.94 82 ARG A O 1
ATOM 619 N N . PRO A 1 83 ? 2.897 3.649 -0.348 1.00 80.69 83 PRO A N 1
ATOM 620 C CA . PRO A 1 83 ? 2.071 2.808 -1.215 1.00 80.69 83 PRO A CA 1
ATOM 621 C C . PRO A 1 83 ? 0.608 2.736 -0.780 1.00 80.69 83 PRO A C 1
ATOM 623 O O . PRO A 1 83 ? -0.296 2.857 -1.598 1.00 80.69 83 PRO A O 1
ATOM 626 N N . PHE A 1 84 ? 0.367 2.596 0.523 1.00 82.88 84 PHE A N 1
ATOM 627 C CA . PHE A 1 84 ? -0.984 2.535 1.064 1.00 82.88 84 PHE A CA 1
ATOM 628 C C . PHE A 1 84 ? -1.732 3.855 0.845 1.00 82.88 84 PHE A C 1
ATOM 630 O O . PHE A 1 84 ? -2.854 3.862 0.353 1.00 82.88 84 PHE A O 1
ATOM 637 N N . PHE A 1 85 ? -1.074 4.984 1.113 1.00 81.56 85 PHE A N 1
ATOM 638 C CA . PHE A 1 85 ? -1.658 6.318 0.927 1.00 81.56 85 PHE A CA 1
ATOM 639 C C . PHE A 1 85 ? -1.724 6.788 -0.537 1.00 81.56 85 PHE A C 1
ATOM 641 O O . PHE A 1 85 ? -2.253 7.861 -0.814 1.00 81.56 85 PHE A O 1
ATOM 648 N N . ARG A 1 86 ? -1.179 6.020 -1.490 1.00 83.31 86 ARG A N 1
ATOM 649 C CA . ARG A 1 86 ? -1.453 6.215 -2.924 1.00 83.31 86 ARG A CA 1
ATOM 650 C C . ARG A 1 86 ? -2.779 5.591 -3.331 1.00 83.31 86 ARG A C 1
ATOM 652 O O . ARG A 1 86 ? -3.472 6.170 -4.160 1.00 83.31 86 ARG A O 1
ATOM 659 N N . ALA A 1 87 ? -3.102 4.446 -2.736 1.00 85.31 87 ALA A N 1
ATOM 660 C CA . ALA A 1 87 ? -4.336 3.718 -2.989 1.00 85.31 87 ALA A CA 1
ATOM 661 C C . ALA A 1 87 ? -5.531 4.295 -2.209 1.00 85.31 87 ALA A C 1
ATOM 663 O O . ALA A 1 87 ? -6.667 4.216 -2.673 1.00 85.31 87 ALA A O 1
ATOM 664 N N . TYR A 1 88 ? -5.291 4.868 -1.023 1.00 88.56 88 TYR A N 1
ATOM 665 C CA . TYR A 1 88 ? -6.345 5.247 -0.082 1.00 88.56 88 TYR A CA 1
ATOM 666 C C . TYR A 1 88 ? -6.180 6.652 0.495 1.00 88.56 88 TYR A C 1
ATOM 668 O O . TYR A 1 88 ? -5.106 7.043 0.955 1.00 88.56 88 TYR A O 1
ATOM 676 N N . HIS A 1 89 ? -7.311 7.346 0.615 1.00 86.94 89 HIS A N 1
ATOM 677 C CA . HIS A 1 89 ? -7.472 8.465 1.525 1.00 86.94 89 HIS A CA 1
ATOM 678 C C . HIS A 1 89 ? -7.667 7.906 2.927 1.00 86.94 89 HIS A C 1
ATOM 680 O O . HIS A 1 89 ? -8.565 7.093 3.142 1.00 86.94 89 HIS A O 1
ATOM 686 N N . ALA A 1 90 ? -6.861 8.366 3.879 1.00 85.81 90 ALA A N 1
ATOM 687 C CA . ALA A 1 90 ? -7.000 8.014 5.284 1.00 85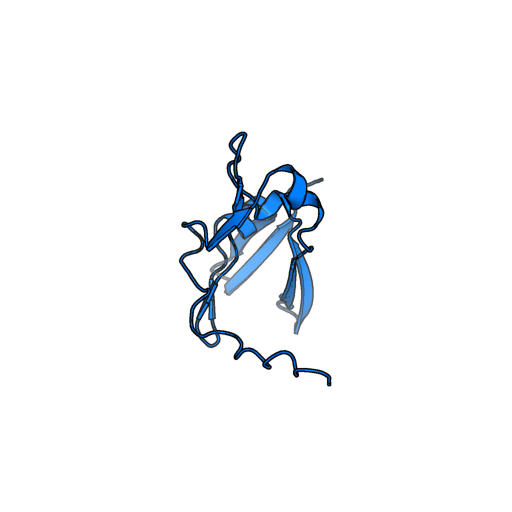.81 90 ALA A CA 1
ATOM 688 C C . ALA A 1 90 ? -7.364 9.253 6.103 1.00 85.81 90 ALA A C 1
ATOM 690 O O . ALA A 1 90 ? -6.710 10.292 6.003 1.00 85.81 90 ALA A O 1
ATOM 691 N N . PHE A 1 91 ? -8.392 9.129 6.934 1.00 85.88 91 PHE A N 1
ATOM 692 C CA . PHE A 1 91 ? -8.795 10.137 7.902 1.00 85.88 91 PHE A CA 1
ATOM 693 C C . PHE A 1 91 ? -8.646 9.562 9.306 1.00 85.88 91 PHE A C 1
ATOM 695 O O . PHE A 1 91 ? -9.277 8.559 9.638 1.00 85.88 91 PHE A O 1
ATOM 702 N N . VAL A 1 92 ? -7.807 10.194 10.124 1.00 87.19 92 VAL A N 1
ATOM 703 C CA . VAL A 1 92 ? -7.578 9.786 11.512 1.00 87.19 92 VAL A CA 1
ATOM 704 C C . VAL A 1 92 ? -8.496 10.595 12.422 1.00 87.19 92 VAL A C 1
ATOM 706 O O . VAL A 1 92 ? -8.365 11.814 12.518 1.00 87.19 92 VAL A O 1
ATOM 709 N N . ASP A 1 93 ? -9.404 9.906 13.105 1.00 85.75 93 ASP A N 1
ATOM 710 C CA . ASP A 1 93 ? -10.256 10.471 14.147 1.00 85.75 93 ASP A CA 1
ATOM 711 C C . ASP A 1 93 ? -9.612 10.188 15.512 1.00 85.75 93 ASP A C 1
ATOM 713 O O . ASP A 1 93 ? -9.684 9.073 16.037 1.00 85.75 93 ASP A O 1
ATOM 717 N N . LEU A 1 94 ? -8.938 11.200 16.070 1.00 87.25 94 LEU A N 1
ATOM 718 C CA . LEU A 1 94 ? -8.242 11.096 17.358 1.00 87.25 94 LEU A CA 1
ATOM 719 C C . LEU A 1 94 ? -9.208 10.975 18.542 1.00 87.25 94 LEU A C 1
ATOM 721 O O . LEU A 1 94 ? -8.857 10.345 19.538 1.00 87.25 94 LEU A O 1
ATOM 725 N N . GLU A 1 95 ? -10.413 11.543 18.438 1.00 90.81 95 GLU A N 1
ATOM 726 C CA . GLU A 1 95 ? -11.421 11.467 19.501 1.00 90.81 95 GLU A CA 1
ATOM 727 C C . GLU A 1 95 ? -12.007 10.058 19.586 1.00 90.81 95 GLU A C 1
ATOM 729 O O . GLU A 1 95 ? -12.165 9.510 20.676 1.00 90.81 95 GLU A O 1
ATOM 734 N N . LYS A 1 96 ? -12.276 9.443 18.429 1.00 84.06 96 LYS A N 1
ATOM 735 C CA . LYS A 1 96 ? -12.786 8.068 18.343 1.00 84.06 96 LYS A CA 1
ATOM 736 C C . LYS A 1 96 ? -11.692 7.002 18.316 1.00 84.06 96 LYS A C 1
ATOM 738 O O . LYS A 1 96 ? -12.021 5.824 18.229 1.00 84.06 96 LYS A O 1
ATOM 743 N N . GLN A 1 97 ? -10.417 7.401 18.348 1.00 86.06 97 GLN A N 1
ATOM 744 C CA . GLN A 1 97 ? -9.253 6.516 18.213 1.00 86.06 97 GLN A CA 1
ATOM 745 C C . GLN A 1 97 ? -9.386 5.540 17.033 1.00 86.06 97 GLN A C 1
ATOM 747 O O . GLN A 1 97 ? -9.099 4.350 17.142 1.00 86.06 97 GLN A O 1
ATOM 752 N N . SER A 1 98 ? -9.863 6.047 15.897 1.00 86.75 98 SER A N 1
ATOM 753 C CA . SER A 1 98 ? -10.167 5.234 14.720 1.00 86.75 98 SER A CA 1
ATOM 754 C C . SER A 1 98 ? -9.619 5.880 13.454 1.00 86.75 98 SER A C 1
ATOM 756 O O . SER A 1 98 ? -9.308 7.071 13.422 1.00 86.75 98 SER A O 1
ATOM 758 N N . MET A 1 99 ? -9.492 5.082 12.399 1.00 86.06 99 MET A N 1
ATOM 759 C CA . MET A 1 99 ? -9.103 5.557 11.078 1.00 86.06 99 MET A CA 1
ATOM 760 C C . MET A 1 99 ? -10.163 5.129 10.070 1.00 86.06 99 MET A C 1
ATOM 762 O O . MET A 1 99 ? -10.485 3.947 9.969 1.00 86.06 99 MET A O 1
ATOM 766 N N . ALA A 1 100 ? -10.682 6.089 9.313 1.00 87.81 100 ALA A N 1
ATOM 767 C CA . ALA A 1 100 ? -11.497 5.824 8.139 1.00 87.81 100 ALA A CA 1
ATOM 768 C C . ALA A 1 100 ? -10.603 5.809 6.898 1.00 87.81 100 ALA A C 1
ATOM 770 O O . ALA A 1 100 ? -9.679 6.614 6.777 1.00 87.81 100 ALA A O 1
ATOM 771 N N . ILE A 1 101 ? -10.887 4.896 5.978 1.00 89.19 101 ILE A N 1
ATOM 772 C CA . ILE A 1 101 ? -10.110 4.680 4.759 1.00 89.19 101 ILE A CA 1
ATOM 773 C C . ILE A 1 101 ? -11.055 4.542 3.576 1.00 89.19 101 ILE A C 1
ATOM 775 O O . ILE A 1 101 ? -12.001 3.758 3.619 1.00 89.19 101 ILE A O 1
ATOM 779 N N . THR A 1 102 ? -10.773 5.290 2.516 1.00 89.75 102 THR A N 1
ATOM 780 C CA . THR A 1 102 ? -11.577 5.313 1.292 1.00 89.75 102 THR A CA 1
ATOM 781 C C . THR A 1 102 ? -10.641 5.182 0.096 1.00 89.75 102 THR A C 1
ATOM 783 O O . THR A 1 102 ? -9.646 5.907 0.055 1.00 89.75 102 THR A O 1
ATOM 786 N N . PRO A 1 103 ? -10.910 4.296 -0.880 1.00 88.31 103 PRO A N 1
ATOM 787 C CA 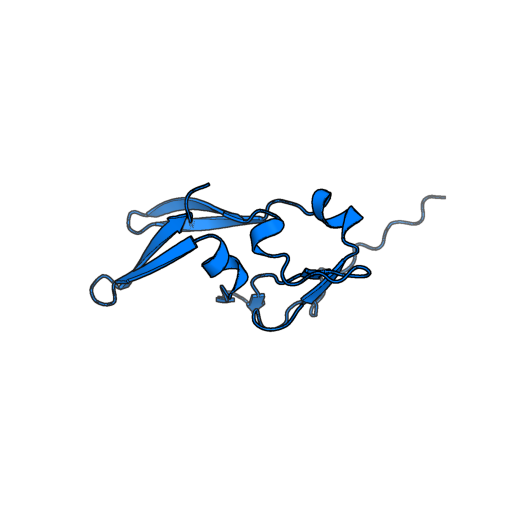. PRO A 1 103 ? -10.092 4.214 -2.084 1.00 88.31 103 PRO A CA 1
ATOM 788 C C . PRO A 1 103 ? -10.035 5.567 -2.796 1.00 88.31 103 PRO A C 1
ATOM 790 O O . PRO A 1 103 ? -11.049 6.269 -2.881 1.00 88.31 103 PRO A O 1
ATOM 793 N N . HIS A 1 104 ? -8.876 5.921 -3.347 1.00 79.88 104 HIS A N 1
ATOM 794 C CA . HIS A 1 104 ? -8.839 6.911 -4.418 1.00 79.88 104 HIS A CA 1
ATOM 795 C C . HIS A 1 104 ? -9.685 6.305 -5.544 1.00 79.88 104 HIS A C 1
ATOM 797 O O . HIS A 1 104 ? -9.475 5.151 -5.910 1.00 79.88 104 HIS A O 1
ATOM 803 N N . SER A 1 105 ? -10.743 6.996 -5.974 1.00 57.47 105 SER A N 1
ATOM 804 C CA . SER A 1 105 ? -11.694 6.440 -6.949 1.00 57.47 105 SER A CA 1
ATOM 805 C C . SER A 1 105 ? -10.965 5.875 -8.183 1.00 57.47 105 SER A C 1
ATOM 807 O O . SER A 1 105 ? -9.922 6.428 -8.536 1.00 57.47 105 SER A O 1
ATOM 809 N N . PRO A 1 106 ? -11.474 4.794 -8.808 1.00 53.34 106 PRO A N 1
ATOM 810 C CA . PRO A 1 106 ? -10.880 4.241 -10.026 1.00 53.34 106 PRO A CA 1
ATOM 811 C C . PRO A 1 106 ?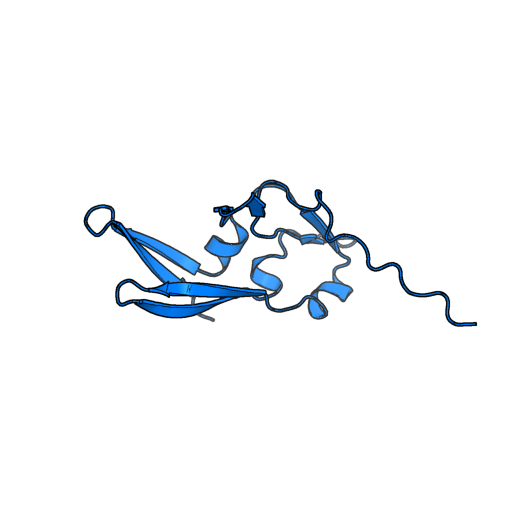 -10.812 5.265 -11.166 1.00 53.34 106 PRO A C 1
ATOM 813 O O . PRO A 1 106 ? -11.684 6.167 -11.212 1.00 53.34 106 PRO A O 1
#

Sequence (106 aa):
PNAASPAGVLGEGLWRSAEEPVWKIRPGHVKFLPTIIYSLVGVAGEIVDVKMLPEDYVGSCTVAECNVYINVQEGALVTFGRPFFRAYHAFVDLEKQSMAITPHSP

Organism: Perkinsus olseni (NCBI:txid32597)

InterPro domains:
  IPR021109 Aspartic peptidase domain superfamily [G3DSA:2.40.70.10] (2-106)
  IPR021109 Aspartic peptidase domain superfamily [SSF50630] (21-104)

Foldseek 3Di:
DDDDDPPPDPDPPLFDPLVFFSDKDAPVCLVVDDWDWDWDQDPVRDTDIDIQHSVLQFDDDDNGIIGGGDWGDDPPDTHDDRSQVSQWDWDQDPVSRDIDIDGPDD

Secondary structure (DSSP, 8-state):
---PPP-----TT----TTS-SEEE-GGGGGGSPPEEEEEE-TTS-EEEEEE-HHHHEEEE-SS-EEE---EEETTEEE--HHHHHHEEEEEETTTTEEEEEEPP-

Radius of gyration: 16.62 Å; chains: 1; bounding box: 34×49×39 Å

pLDDT: mean 76.69, std 19.05, range [31.27, 93.81]